Protein AF-A0A5D2E7A4-F1 (afdb_monomer_lite)

Secondary structure (DSSP, 8-state):
-------------HHHHHHHHHHHHHHHHHHHHHHHHHH---HHHHHHHTTS-----HHHHHHTTS-S-----

InterPro domains:
  IPR023562 Clp protease proteolytic subunit /Translocation-enhancing protein TepA [PF00574] (16-71)
  IPR029045 ClpP/crotonase-like domain superfamily [SSF52096] (8-70)

Sequence (73 aa):
MSQTWSYTGSHNVPGEFILEAEELLKLRESLTRVYVQRTGKPLWVVSEDMERDVFMSATEAQAHGIVDLVAVK

pLDDT: mean 83.45, std 17.05, range [40.09, 96.19]

Radius of gyration: 22.2 Å; chains: 1; bounding box: 47×51×53 Å

Organism: Gossypium darwinii (NCBI:txid34276)

Foldseek 3Di:
DDDDDPPPPPPPPPPVVVVVVVVVVVVVVVVLVVLCVQQVDDSVVSVVCVVDPDDDDPVRCCVSRVDVDDDDD

Structure (mmCIF, N/CA/C/O backbone):
data_AF-A0A5D2E7A4-F1
#
_entry.id   AF-A0A5D2E7A4-F1
#
loop_
_atom_site.group_PDB
_atom_site.id
_atom_site.type_symbol
_atom_site.label_atom_id
_atom_site.label_alt_id
_atom_site.label_comp_id
_atom_site.label_asym_id
_atom_site.label_entity_id
_atom_site.label_seq_id
_atom_site.pdbx_PDB_ins_code
_atom_site.Cartn_x
_atom_site.Cartn_y
_atom_site.Cartn_z
_atom_site.occupancy
_atom_site.B_iso_or_equiv
_atom_site.auth_seq_id
_atom_site.auth_comp_id
_atom_site.auth_asym_id
_atom_site.auth_atom_id
_atom_site.pdbx_PDB_model_num
ATOM 1 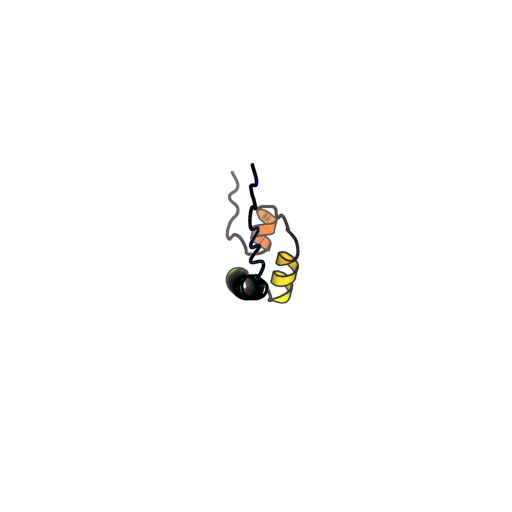N N . MET A 1 1 ? 34.902 39.371 -32.776 1.00 46.03 1 MET A N 1
ATOM 2 C CA . MET A 1 1 ? 33.611 38.770 -32.381 1.00 46.03 1 MET A CA 1
ATOM 3 C C . MET A 1 1 ? 33.390 37.514 -33.204 1.00 46.03 1 MET A C 1
ATOM 5 O O . MET A 1 1 ? 33.080 37.625 -34.378 1.00 46.03 1 MET A O 1
ATOM 9 N N . SER A 1 2 ? 33.600 36.340 -32.616 1.00 40.09 2 SER A N 1
ATOM 10 C CA . SER A 1 2 ? 33.026 35.086 -33.108 1.00 40.09 2 SER A CA 1
ATOM 11 C C . SER A 1 2 ? 33.000 34.127 -31.925 1.00 40.09 2 SER A C 1
ATOM 13 O O . SER A 1 2 ? 34.042 33.644 -31.492 1.00 40.09 2 SER A O 1
ATOM 15 N N . GLN A 1 3 ? 31.827 33.979 -31.312 1.00 41.75 3 GLN A N 1
ATOM 16 C CA . GLN A 1 3 ? 31.576 32.930 -30.334 1.00 41.75 3 GLN A CA 1
ATOM 17 C C . GLN A 1 3 ? 31.051 31.725 -31.113 1.00 41.75 3 GLN A C 1
ATOM 19 O O . GLN A 1 3 ? 29.928 31.757 -31.607 1.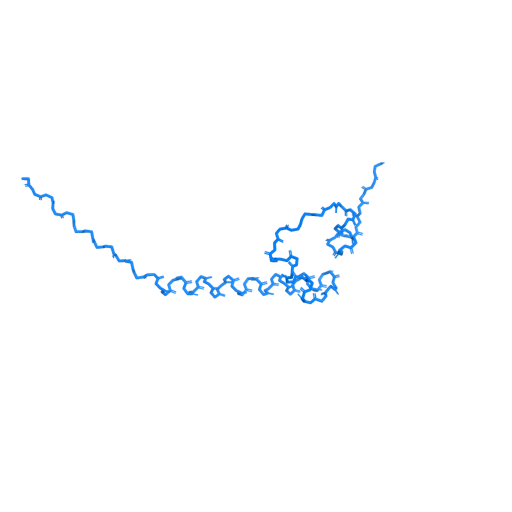00 41.75 3 GLN A O 1
ATOM 24 N N . THR A 1 4 ? 31.849 30.670 -31.228 1.00 49.75 4 THR A N 1
ATOM 25 C CA . THR A 1 4 ? 31.356 29.337 -31.581 1.00 49.75 4 THR A CA 1
ATOM 26 C C . THR A 1 4 ? 31.134 28.577 -30.282 1.00 49.75 4 THR A C 1
ATOM 28 O O . THR A 1 4 ? 32.072 28.028 -29.706 1.00 49.75 4 THR A O 1
ATOM 31 N N . TRP A 1 5 ? 29.896 28.590 -29.792 1.00 51.59 5 TRP A N 1
ATOM 32 C CA . TRP A 1 5 ? 29.457 27.662 -28.757 1.00 51.59 5 TRP A CA 1
ATOM 33 C C . TRP A 1 5 ? 29.329 26.280 -29.392 1.00 51.59 5 TRP A C 1
ATOM 35 O O . TRP A 1 5 ? 28.392 26.014 -30.143 1.00 51.59 5 TRP A O 1
ATOM 45 N N . SER A 1 6 ? 30.286 25.402 -29.115 1.00 49.62 6 SER A N 1
ATOM 46 C CA . SER A 1 6 ? 30.166 23.984 -29.437 1.00 49.62 6 SER A CA 1
ATOM 47 C C . SER A 1 6 ? 29.153 23.357 -28.479 1.00 49.62 6 SER A C 1
ATOM 49 O O . SER A 1 6 ? 29.498 22.957 -27.371 1.00 49.62 6 SER A O 1
ATOM 51 N N . TYR A 1 7 ? 27.886 23.299 -28.891 1.00 46.41 7 TYR A N 1
ATOM 52 C CA . TYR A 1 7 ? 26.853 22.508 -28.224 1.00 46.41 7 TYR A CA 1
ATOM 53 C C . TYR A 1 7 ? 27.120 21.026 -28.510 1.00 46.41 7 TYR A C 1
ATOM 55 O O . TYR A 1 7 ? 26.557 20.435 -29.429 1.00 46.41 7 TYR A O 1
ATOM 63 N N . THR A 1 8 ? 28.020 20.407 -27.750 1.00 47.03 8 THR A N 1
ATOM 64 C CA . THR A 1 8 ? 28.104 18.946 -27.689 1.00 47.03 8 THR A CA 1
ATOM 65 C C . THR A 1 8 ? 26.977 18.453 -26.790 1.00 47.03 8 THR A C 1
ATOM 67 O O . THR A 1 8 ? 27.180 18.150 -25.617 1.00 47.03 8 THR A O 1
ATOM 70 N N . GLY A 1 9 ? 25.762 18.418 -27.339 1.00 52.38 9 GLY A N 1
ATOM 71 C CA . GLY A 1 9 ?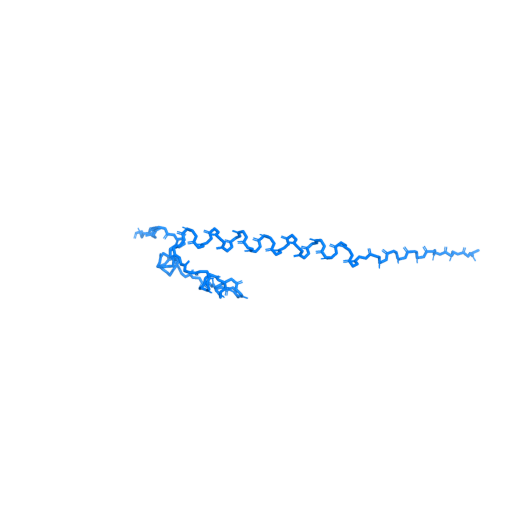 24.639 17.708 -26.745 1.00 52.38 9 GLY A CA 1
ATOM 72 C C . GLY A 1 9 ? 24.907 16.210 -26.814 1.00 52.38 9 GLY A C 1
ATOM 73 O O . GLY A 1 9 ? 24.458 15.545 -27.744 1.00 52.38 9 GLY A O 1
ATOM 74 N N . SER A 1 10 ? 25.651 15.688 -25.841 1.00 53.66 10 SER A N 1
ATOM 75 C CA . SER A 1 10 ? 25.759 14.254 -25.574 1.00 53.66 10 SER A CA 1
ATOM 76 C C . SER A 1 10 ? 24.417 13.740 -25.045 1.00 53.66 10 SER A C 1
ATOM 78 O O . SER A 1 10 ? 24.265 13.485 -23.856 1.00 53.66 10 SER A O 1
ATOM 80 N N . HIS A 1 11 ? 23.423 13.597 -25.920 1.00 54.78 11 HIS A N 1
ATOM 81 C CA . HIS A 1 11 ? 22.177 12.896 -25.607 1.00 54.78 11 HIS A CA 1
ATOM 82 C C . HIS A 1 11 ? 22.357 11.406 -25.911 1.00 54.78 11 HIS A C 1
ATOM 84 O O . HIS A 1 11 ? 21.709 10.850 -26.792 1.00 54.78 11 HIS A O 1
ATOM 90 N N . ASN A 1 12 ? 23.289 10.760 -25.211 1.00 59.59 12 ASN A N 1
ATOM 91 C CA . ASN A 1 12 ? 23.347 9.304 -25.143 1.00 59.59 12 ASN A CA 1
ATOM 92 C C . ASN A 1 12 ? 22.699 8.857 -23.831 1.00 59.59 12 ASN A C 1
ATOM 94 O O . ASN A 1 12 ? 23.397 8.465 -22.907 1.00 59.59 12 ASN A O 1
ATOM 98 N N . VAL A 1 13 ? 21.373 8.957 -23.735 1.00 60.25 13 VAL A N 1
ATOM 99 C CA . VAL A 1 13 ? 20.630 8.408 -22.589 1.00 60.25 13 VAL A CA 1
ATOM 100 C C . VAL A 1 13 ? 19.609 7.302 -22.920 1.00 60.25 13 VAL A C 1
ATOM 102 O O . VAL A 1 13 ? 18.669 7.134 -22.154 1.00 60.25 13 VAL A O 1
ATOM 105 N N . PRO A 1 14 ? 19.746 6.470 -23.983 1.00 61.91 14 PRO A N 1
ATOM 106 C CA . PRO A 1 14 ? 19.020 5.198 -24.015 1.00 61.91 14 PRO A CA 1
ATOM 107 C C . PRO A 1 14 ? 19.435 4.281 -22.856 1.00 61.91 14 PRO A C 1
ATOM 109 O O . PRO A 1 14 ? 18.589 3.633 -22.256 1.00 61.91 14 PRO A O 1
ATOM 112 N N . GLY A 1 15 ? 20.733 4.234 -22.531 1.00 71.06 15 GLY A N 1
ATOM 113 C CA . GLY A 1 15 ? 21.272 3.330 -21.509 1.00 71.06 15 GLY A CA 1
ATOM 114 C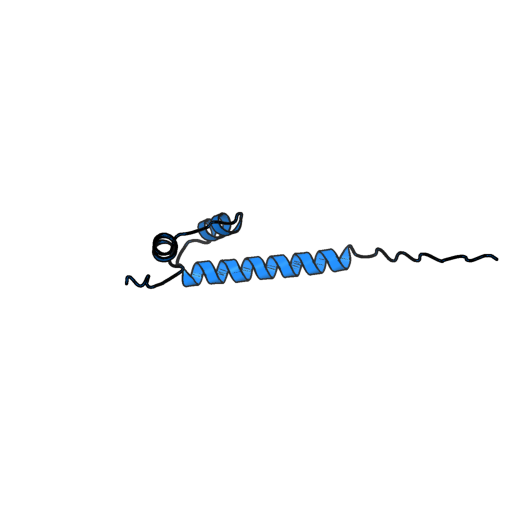 C . GLY A 1 15 ? 20.852 3.689 -20.081 1.00 71.06 15 GLY A C 1
ATOM 115 O O . GLY A 1 15 ? 20.424 2.809 -19.341 1.00 71.06 15 GLY A O 1
ATOM 116 N N . GLU A 1 16 ? 20.930 4.971 -19.711 1.00 65.38 16 GLU A N 1
ATOM 117 C CA . GLU A 1 16 ? 20.487 5.457 -18.392 1.00 65.38 16 GLU A CA 1
ATOM 118 C C . GLU A 1 16 ? 18.977 5.263 -18.206 1.00 65.38 16 GLU A C 1
ATOM 120 O O . GLU A 1 16 ? 18.557 4.697 -17.202 1.00 65.38 16 GLU A O 1
ATOM 125 N N . PHE A 1 17 ? 18.171 5.591 -19.221 1.00 74.69 17 PHE A N 1
ATOM 126 C CA . PHE A 1 17 ? 16.722 5.373 -19.193 1.00 74.69 17 PHE A CA 1
ATOM 127 C C . PHE A 1 17 ? 16.337 3.895 -19.011 1.00 74.69 17 PHE A C 1
ATOM 129 O O . PHE A 1 17 ? 15.386 3.577 -18.297 1.00 74.69 17 PHE A O 1
ATOM 136 N N . ILE A 1 18 ? 17.065 2.971 -19.648 1.00 80.50 18 ILE A N 1
ATOM 137 C CA . ILE A 1 18 ? 16.824 1.529 -19.488 1.00 80.50 18 ILE A CA 1
ATOM 138 C C . ILE A 1 18 ? 17.137 1.087 -18.055 1.00 80.50 18 ILE A C 1
ATOM 140 O O . ILE A 1 18 ? 16.341 0.358 -17.465 1.00 80.50 18 ILE A O 1
ATOM 144 N N . LEU A 1 19 ? 18.256 1.545 -17.483 1.00 84.25 19 LEU A N 1
ATOM 145 C CA . LEU A 1 19 ? 18.624 1.214 -16.106 1.00 84.25 19 LEU A CA 1
ATOM 146 C C . LEU A 1 19 ? 17.577 1.737 -15.111 1.00 84.25 19 LEU A C 1
ATOM 148 O O . LEU A 1 19 ? 17.119 0.991 -14.247 1.00 84.25 19 LEU A O 1
ATOM 152 N N . GLU A 1 20 ? 17.143 2.985 -15.282 1.00 86.81 20 GLU A N 1
ATOM 153 C CA . GLU A 1 20 ? 16.090 3.599 -14.467 1.00 86.81 20 GLU A CA 1
ATOM 154 C C . GLU A 1 20 ? 14.763 2.832 -14.577 1.00 86.81 20 GLU A C 1
ATOM 156 O O . GLU A 1 20 ? 14.092 2.586 -13.572 1.00 86.81 20 GLU A O 1
ATOM 161 N N . ALA A 1 21 ? 14.388 2.395 -15.783 1.00 90.81 21 ALA A N 1
ATOM 162 C CA . ALA A 1 21 ? 13.187 1.593 -15.994 1.00 90.81 21 ALA A CA 1
ATOM 163 C C . ALA A 1 21 ? 13.271 0.224 -15.293 1.00 90.81 21 ALA A C 1
ATOM 165 O O . ALA A 1 21 ? 12.292 -0.221 -14.688 1.00 90.81 21 ALA A O 1
ATOM 166 N N . GLU A 1 22 ? 14.427 -0.444 -15.328 1.00 92.75 22 GLU A N 1
ATOM 167 C CA . GLU A 1 22 ? 14.644 -1.707 -14.614 1.00 92.75 22 GLU A CA 1
ATOM 168 C C . GLU A 1 22 ? 14.555 -1.540 -13.092 1.00 92.75 22 GLU A C 1
ATOM 170 O O . GLU A 1 22 ? 13.956 -2.376 -12.407 1.00 92.75 22 GLU A O 1
ATOM 175 N N . GLU A 1 23 ? 15.130 -0.469 -12.546 1.00 94.62 23 GLU A N 1
ATOM 176 C CA . GLU A 1 23 ? 15.032 -0.152 -11.120 1.00 94.62 23 GLU A CA 1
ATOM 177 C C . GLU A 1 23 ? 13.589 0.150 -10.706 1.00 94.62 23 GLU A C 1
ATOM 179 O O . GLU A 1 23 ? 13.114 -0.370 -9.691 1.00 94.62 23 GLU A O 1
ATOM 184 N N . LEU A 1 24 ? 12.852 0.900 -11.529 1.00 92.44 24 LEU A N 1
ATOM 185 C CA . LEU A 1 24 ? 11.438 1.189 -11.304 1.00 92.44 24 LEU A CA 1
ATOM 186 C C . LEU A 1 24 ? 10.585 -0.089 -11.288 1.00 92.44 24 LEU A C 1
ATOM 188 O O . LEU A 1 24 ? 9.716 -0.247 -10.426 1.00 92.44 24 LEU A O 1
ATOM 192 N N . LEU A 1 25 ? 10.847 -1.031 -12.198 1.00 92.44 25 LEU A N 1
ATOM 193 C CA . LEU A 1 25 ? 10.155 -2.322 -12.231 1.00 92.44 25 LEU A CA 1
ATOM 194 C C . LEU A 1 25 ? 10.441 -3.156 -10.975 1.00 92.44 25 LEU A C 1
ATOM 196 O O . LEU A 1 25 ? 9.506 -3.692 -10.375 1.00 92.44 25 LEU A O 1
ATOM 200 N N . LYS A 1 26 ? 11.704 -3.218 -10.529 1.00 94.88 26 LYS A N 1
ATOM 201 C CA . LYS A 1 26 ? 12.086 -3.907 -9.281 1.00 94.88 26 LYS A CA 1
ATOM 202 C C . LYS A 1 26 ? 11.407 -3.288 -8.061 1.00 94.88 26 LYS A C 1
ATOM 204 O O . LYS A 1 26 ? 10.953 -4.015 -7.171 1.00 94.88 26 LYS A O 1
ATOM 209 N N . LEU A 1 27 ? 11.309 -1.958 -8.019 1.00 94.75 27 LEU A N 1
ATOM 210 C CA . LEU A 1 27 ? 10.609 -1.246 -6.953 1.00 94.75 27 LEU A CA 1
ATOM 211 C C . LEU A 1 27 ? 9.116 -1.591 -6.954 1.00 94.75 27 LEU A C 1
ATOM 213 O O . LEU A 1 27 ? 8.577 -1.958 -5.908 1.00 94.75 27 LEU A O 1
ATOM 217 N N . ARG A 1 28 ? 8.462 -1.546 -8.123 1.00 93.25 28 ARG A N 1
ATOM 218 C CA . ARG A 1 28 ? 7.044 -1.908 -8.270 1.00 93.25 28 ARG A CA 1
ATOM 219 C C . ARG A 1 28 ? 6.781 -3.331 -7.787 1.00 93.25 28 ARG A C 1
ATOM 221 O O . ARG A 1 28 ? 5.852 -3.554 -7.011 1.00 93.25 28 ARG A O 1
ATOM 228 N N . GLU A 1 29 ? 7.607 -4.287 -8.199 1.00 93.81 29 GLU A N 1
ATOM 229 C CA . GLU A 1 29 ? 7.460 -5.687 -7.796 1.00 93.81 29 GLU A CA 1
ATOM 230 C C . GLU A 1 29 ? 7.641 -5.863 -6.279 1.00 93.81 29 GLU A C 1
ATOM 232 O O . GLU A 1 29 ? 6.865 -6.568 -5.630 1.00 93.81 29 GLU A O 1
ATOM 237 N N . SER A 1 30 ? 8.629 -5.175 -5.699 1.00 95.50 30 SER A N 1
ATOM 238 C CA . SER A 1 30 ? 8.908 -5.213 -4.260 1.00 95.50 30 SER A CA 1
ATOM 239 C C . SER A 1 30 ? 7.743 -4.659 -3.440 1.00 95.50 30 SER A C 1
ATOM 241 O O . SER A 1 30 ? 7.298 -5.310 -2.494 1.00 95.50 30 SER A O 1
ATOM 243 N N . LEU A 1 31 ? 7.201 -3.502 -3.833 1.00 94.62 31 LEU A N 1
ATOM 244 C CA . LEU A 1 31 ? 6.031 -2.903 -3.190 1.00 94.62 31 LEU A CA 1
ATOM 245 C C . LEU A 1 31 ? 4.816 -3.828 -3.284 1.00 94.62 31 LEU A C 1
ATOM 247 O O . LEU A 1 31 ? 4.198 -4.127 -2.264 1.00 94.62 31 LEU A O 1
ATOM 251 N N . THR A 1 32 ? 4.529 -4.355 -4.475 1.00 94.38 32 THR A N 1
ATOM 252 C CA . THR A 1 32 ? 3.392 -5.264 -4.690 1.00 94.38 32 THR A CA 1
ATOM 253 C C . THR A 1 32 ? 3.490 -6.490 -3.773 1.00 94.38 32 THR A C 1
ATOM 255 O O . THR A 1 32 ? 2.512 -6.872 -3.130 1.00 94.38 32 THR A O 1
ATOM 258 N N . ARG A 1 33 ? 4.688 -7.079 -3.631 1.00 95.00 33 ARG A N 1
ATOM 259 C CA . ARG A 1 33 ? 4.919 -8.213 -2.720 1.00 95.00 33 ARG A CA 1
ATOM 260 C C . ARG A 1 33 ? 4.658 -7.861 -1.257 1.00 95.00 33 ARG A C 1
ATOM 262 O O . ARG A 1 33 ? 4.049 -8.662 -0.550 1.00 95.00 33 ARG A O 1
ATOM 269 N N . VAL A 1 34 ? 5.093 -6.684 -0.808 1.00 96.06 34 VAL A N 1
ATOM 270 C CA . VAL A 1 34 ? 4.834 -6.209 0.561 1.00 96.06 34 VAL A CA 1
ATOM 271 C C . VAL A 1 34 ? 3.333 -6.048 0.798 1.00 96.06 34 VAL A C 1
ATOM 273 O O . VAL A 1 34 ? 2.828 -6.537 1.806 1.00 96.06 34 VAL A O 1
ATOM 276 N N . TYR A 1 35 ? 2.602 -5.437 -0.136 1.00 95.25 35 TYR A N 1
ATOM 277 C CA . TYR A 1 35 ? 1.149 -5.283 -0.024 1.00 95.25 35 TYR A CA 1
ATOM 278 C C . TYR A 1 35 ? 0.430 -6.632 0.059 1.00 95.25 35 TYR A C 1
ATOM 280 O O . TYR A 1 35 ? -0.387 -6.821 0.957 1.00 95.25 35 TYR A O 1
ATOM 288 N N . VAL A 1 36 ? 0.774 -7.596 -0.801 1.00 95.75 36 VAL A N 1
ATOM 289 C CA . VAL A 1 36 ? 0.215 -8.962 -0.753 1.00 95.75 36 VAL A CA 1
ATOM 290 C C . VAL A 1 36 ? 0.452 -9.610 0.614 1.00 95.75 36 VAL A C 1
ATOM 292 O O . VAL A 1 36 ? -0.472 -10.157 1.209 1.00 95.75 36 VAL A O 1
ATOM 295 N N . GLN A 1 37 ? 1.675 -9.517 1.143 1.00 96.06 37 GLN A N 1
ATOM 296 C CA . GLN A 1 37 ? 2.027 -10.118 2.434 1.00 96.06 37 GLN A CA 1
ATOM 297 C C . GLN A 1 37 ? 1.302 -9.472 3.618 1.00 96.06 37 GLN A C 1
ATOM 299 O O . GLN A 1 37 ? 0.944 -10.172 4.560 1.00 96.06 37 GLN A O 1
ATOM 304 N N . ARG A 1 38 ? 1.118 -8.147 3.598 1.00 95.12 38 ARG A N 1
ATOM 305 C CA . ARG A 1 38 ? 0.516 -7.403 4.715 1.00 95.12 38 ARG A CA 1
ATOM 306 C C . ARG A 1 38 ? -1.009 -7.434 4.699 1.00 95.12 38 ARG A C 1
ATOM 308 O O . ARG A 1 38 ? -1.607 -7.589 5.753 1.00 95.12 38 ARG A O 1
ATOM 315 N N . THR A 1 39 ? -1.616 -7.313 3.521 1.00 94.19 39 THR A N 1
ATOM 316 C CA . THR A 1 39 ? -3.081 -7.281 3.365 1.00 94.19 39 THR A CA 1
ATOM 317 C C . THR A 1 39 ? -3.691 -8.678 3.225 1.00 94.19 39 THR A C 1
ATOM 319 O O . THR A 1 39 ? -4.896 -8.846 3.388 1.00 94.19 39 THR A O 1
ATOM 322 N N . GLY A 1 40 ? -2.885 -9.690 2.875 1.00 94.44 40 GLY A N 1
ATOM 323 C CA . GLY A 1 40 ? -3.360 -11.040 2.552 1.00 94.44 40 GLY A CA 1
ATOM 324 C C . GLY A 1 40 ? -4.102 -11.137 1.215 1.00 94.44 40 GLY A C 1
ATOM 325 O O . GLY A 1 40 ? -4.647 -12.192 0.886 1.00 94.44 40 GLY A O 1
ATOM 326 N N . LYS A 1 41 ? -4.143 -10.053 0.433 1.00 93.50 41 LYS A N 1
ATOM 327 C CA . LYS A 1 41 ? -4.843 -10.007 -0.851 1.00 93.50 41 LYS A CA 1
ATOM 328 C C . LYS A 1 41 ? -4.041 -10.684 -1.958 1.00 93.50 41 LYS A C 1
ATOM 330 O O . LYS A 1 41 ? -2.811 -10.641 -1.949 1.00 93.50 41 LYS A O 1
ATOM 335 N N . PRO A 1 42 ? -4.712 -11.288 -2.951 1.00 95.19 42 PRO A N 1
ATOM 336 C CA . PRO A 1 42 ? -4.017 -11.876 -4.084 1.00 95.19 42 PRO A CA 1
ATOM 337 C C . PRO A 1 42 ? -3.336 -10.795 -4.939 1.00 95.19 42 PRO A C 1
ATOM 339 O O . PRO A 1 42 ? -3.814 -9.666 -5.042 1.00 95.19 42 PRO A O 1
ATOM 342 N N . LEU A 1 43 ? -2.233 -11.174 -5.596 1.00 94.06 43 LEU A N 1
ATOM 343 C CA . LEU A 1 43 ? -1.379 -10.280 -6.392 1.00 94.06 43 LEU A C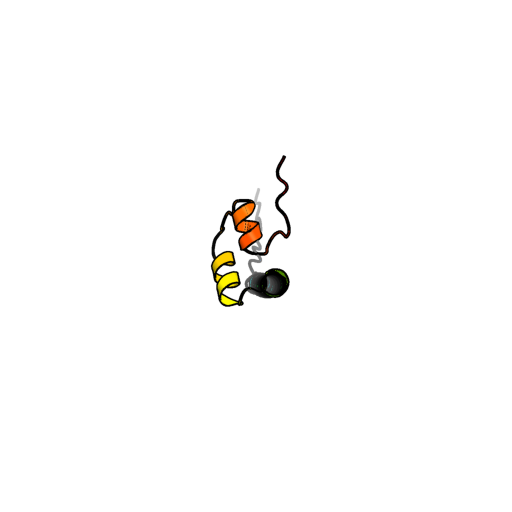A 1
ATOM 344 C C . LEU A 1 43 ? -2.155 -9.437 -7.412 1.00 94.06 43 LEU A C 1
ATOM 346 O O . LEU A 1 43 ? -1.840 -8.265 -7.595 1.00 94.06 43 LEU A O 1
ATOM 350 N N . TRP A 1 44 ? -3.154 -10.025 -8.073 1.00 93.38 44 TRP A N 1
ATOM 351 C CA . TRP A 1 44 ? -3.929 -9.345 -9.110 1.00 93.38 44 TRP A CA 1
ATOM 352 C C . TRP A 1 44 ? -4.772 -8.191 -8.552 1.00 93.38 44 TRP A C 1
ATOM 354 O O . TRP A 1 44 ? -4.806 -7.144 -9.183 1.00 93.38 44 TRP A O 1
ATOM 364 N N . VAL A 1 45 ? -5.347 -8.333 -7.348 1.00 93.00 45 VAL A N 1
ATOM 365 C CA . VAL A 1 45 ? -6.100 -7.249 -6.683 1.00 93.00 45 VAL A CA 1
ATOM 366 C C . VAL A 1 45 ? -5.164 -6.095 -6.351 1.00 93.00 45 VAL A C 1
ATOM 368 O O . VAL A 1 45 ? -5.439 -4.956 -6.697 1.00 93.00 45 VAL A O 1
ATOM 371 N N . VAL A 1 46 ? -4.014 -6.395 -5.739 1.00 93.25 46 VAL A N 1
ATOM 372 C CA . VAL A 1 46 ? -3.012 -5.370 -5.406 1.00 93.25 46 VAL A CA 1
ATOM 373 C C . VAL A 1 46 ? -2.489 -4.684 -6.670 1.00 93.25 46 VAL A C 1
ATOM 375 O O . VAL A 1 46 ? -2.273 -3.480 -6.673 1.00 93.25 46 VAL A O 1
ATOM 378 N N . SER A 1 47 ? -2.295 -5.435 -7.756 1.00 91.06 47 SER A N 1
ATOM 379 C CA . SER A 1 47 ? -1.806 -4.880 -9.023 1.00 91.06 47 SER A CA 1
ATOM 380 C C . SER A 1 47 ? -2.807 -3.911 -9.651 1.00 91.06 47 SER A C 1
ATOM 382 O O . SER A 1 47 ? -2.386 -2.869 -10.147 1.00 91.06 47 SER A O 1
ATOM 384 N N . GLU A 1 48 ? -4.100 -4.243 -9.601 1.00 91.06 48 GLU A N 1
ATOM 385 C CA . GLU A 1 48 ? -5.199 -3.391 -10.069 1.00 91.06 48 GLU A CA 1
ATOM 386 C C . GLU A 1 48 ? -5.336 -2.132 -9.197 1.00 91.06 48 GLU A C 1
ATOM 388 O O . GLU A 1 48 ? -5.366 -1.019 -9.722 1.00 91.06 48 GLU A O 1
ATOM 393 N N . ASP A 1 49 ? -5.290 -2.287 -7.869 1.00 88.81 49 ASP A N 1
ATOM 394 C CA . ASP A 1 49 ? -5.322 -1.173 -6.910 1.00 88.81 49 ASP A CA 1
ATOM 395 C C . ASP A 1 49 ? -4.123 -0.219 -7.062 1.00 88.81 49 ASP A C 1
ATOM 397 O O . ASP A 1 49 ? -4.217 0.954 -6.716 1.00 88.81 49 ASP A O 1
ATOM 401 N N . MET A 1 50 ? -2.982 -0.711 -7.557 1.00 87.06 50 MET A N 1
ATOM 402 C CA . MET A 1 50 ? -1.771 0.084 -7.799 1.00 87.06 50 MET A CA 1
ATOM 403 C C . MET A 1 50 ? -1.695 0.671 -9.216 1.00 87.06 50 MET A C 1
ATOM 405 O O . MET A 1 50 ? -0.766 1.423 -9.512 1.00 87.06 50 MET A O 1
ATOM 409 N N . GLU A 1 51 ? -2.604 0.305 -10.125 1.00 88.69 51 GLU A N 1
ATOM 410 C CA . GLU A 1 51 ? -2.609 0.819 -11.501 1.00 88.69 51 GLU A CA 1
ATOM 411 C C . GLU A 1 51 ? -3.187 2.238 -11.583 1.00 88.69 51 GLU A C 1
ATOM 413 O O . GLU A 1 51 ? -2.835 3.012 -12.478 1.00 88.69 51 GLU A O 1
ATOM 418 N N . ARG A 1 52 ? -4.036 2.606 -10.620 1.00 87.12 52 ARG A N 1
ATOM 419 C CA . ARG A 1 52 ? -4.564 3.959 -10.438 1.00 87.12 52 ARG A CA 1
ATOM 420 C C . ARG A 1 52 ? -4.615 4.315 -8.967 1.00 87.12 52 ARG A C 1
ATOM 422 O O . ARG A 1 52 ? -4.760 3.443 -8.125 1.00 87.12 52 ARG A O 1
ATOM 429 N N . ASP A 1 53 ? -4.580 5.609 -8.672 1.00 90.12 53 ASP A N 1
ATOM 430 C CA . ASP A 1 53 ? -4.771 6.076 -7.304 1.00 90.12 53 ASP A CA 1
ATOM 431 C C . ASP A 1 53 ? -6.182 5.717 -6.815 1.00 90.12 53 ASP A C 1
ATOM 433 O O . ASP A 1 53 ? -7.186 6.240 -7.311 1.00 90.12 53 ASP A O 1
ATOM 437 N N . VAL A 1 54 ? -6.252 4.829 -5.822 1.00 87.69 54 VAL A N 1
ATOM 438 C CA . VAL A 1 54 ? -7.479 4.485 -5.101 1.00 87.69 54 VAL A CA 1
ATOM 439 C C . VAL A 1 54 ? -7.433 5.141 -3.725 1.00 87.69 54 VAL A C 1
ATOM 441 O O . VAL A 1 54 ? -6.623 4.786 -2.870 1.00 87.69 54 VAL A O 1
ATOM 444 N N . PHE A 1 55 ? -8.326 6.101 -3.493 1.00 91.81 55 PHE A N 1
ATOM 445 C CA . PHE A 1 55 ? -8.481 6.739 -2.189 1.00 91.81 55 PHE A CA 1
ATOM 446 C C . PHE A 1 55 ? -9.501 5.968 -1.355 1.00 91.81 55 PHE A C 1
ATOM 448 O O . PHE A 1 55 ? -10.603 5.691 -1.823 1.00 91.81 55 PHE A O 1
ATOM 455 N N . MET A 1 56 ? -9.138 5.647 -0.114 1.00 93.00 56 MET A N 1
ATOM 456 C CA . MET A 1 56 ? -9.979 4.892 0.815 1.00 93.00 56 MET A CA 1
ATOM 457 C C . MET A 1 56 ? -10.246 5.716 2.073 1.00 93.00 56 MET A C 1
ATOM 459 O O . MET A 1 56 ? -9.343 6.349 2.624 1.00 93.00 56 MET A O 1
ATOM 463 N N . SER A 1 57 ? -11.485 5.683 2.559 1.00 96.19 57 SER A N 1
ATOM 464 C CA . SER A 1 57 ? -11.818 6.095 3.923 1.00 96.19 57 SER A CA 1
ATOM 465 C C . SER A 1 57 ? -11.118 5.199 4.951 1.00 96.19 57 SER A C 1
ATOM 467 O O . SER A 1 57 ? -10.659 4.101 4.636 1.00 96.19 57 SER A O 1
ATOM 469 N N . ALA A 1 58 ? -11.071 5.628 6.215 1.00 95.44 58 ALA A N 1
ATOM 470 C CA . ALA A 1 58 ? -10.437 4.839 7.274 1.00 95.44 58 ALA A CA 1
ATOM 471 C C . ALA A 1 58 ? -11.059 3.435 7.416 1.00 95.44 58 ALA A C 1
ATOM 473 O O . ALA A 1 58 ? -10.341 2.451 7.579 1.00 95.44 58 ALA A O 1
ATOM 474 N N . THR A 1 59 ? -12.386 3.328 7.302 1.00 95.50 59 THR A N 1
ATOM 475 C CA . THR A 1 59 ? -13.110 2.049 7.352 1.00 95.50 59 THR A CA 1
ATOM 476 C C . THR A 1 59 ? -12.844 1.175 6.130 1.00 95.50 59 THR A C 1
ATOM 478 O O . THR A 1 59 ? -12.703 -0.037 6.267 1.00 95.50 59 THR A O 1
ATOM 481 N N . GLU A 1 60 ? -12.732 1.770 4.939 1.00 94.69 60 GLU A N 1
ATOM 482 C CA . GLU A 1 60 ? -12.381 1.031 3.721 1.00 94.69 60 GLU A CA 1
ATOM 483 C C . GLU A 1 60 ? -10.941 0.528 3.784 1.00 94.69 60 GLU A C 1
ATOM 485 O O . GLU A 1 60 ? -10.702 -0.638 3.496 1.00 94.69 60 GLU A O 1
ATOM 490 N N . ALA A 1 61 ? -9.998 1.352 4.245 1.00 94.44 61 ALA A N 1
ATOM 491 C CA . ALA A 1 61 ? -8.610 0.948 4.448 1.00 94.44 61 AL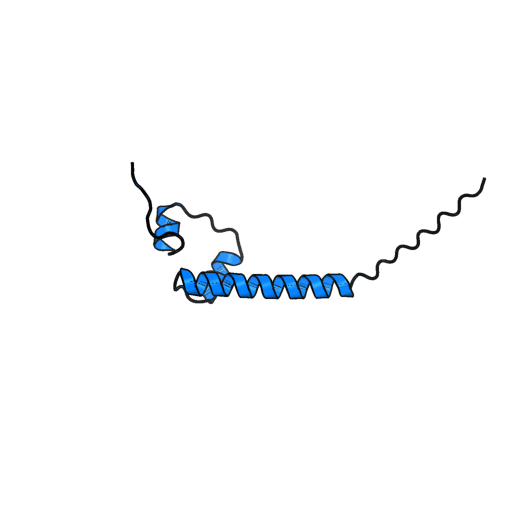A A CA 1
ATOM 492 C C . ALA A 1 61 ? -8.492 -0.195 5.472 1.00 94.44 61 ALA A C 1
ATOM 494 O O . ALA A 1 61 ? -7.667 -1.094 5.302 1.00 94.44 61 ALA A O 1
ATOM 495 N N . GLN A 1 62 ? -9.338 -0.195 6.510 1.00 94.75 62 GLN A N 1
ATOM 496 C CA . GLN A 1 62 ? -9.395 -1.285 7.482 1.00 94.75 62 GLN A CA 1
ATOM 497 C C . GLN A 1 62 ? -9.914 -2.575 6.845 1.00 94.75 62 GLN A C 1
ATOM 499 O O . GLN A 1 62 ? -9.283 -3.622 6.962 1.00 94.75 62 GLN A O 1
ATOM 504 N N . ALA A 1 63 ? -11.027 -2.500 6.111 1.00 93.38 63 ALA A N 1
ATOM 505 C CA . ALA A 1 63 ? -11.571 -3.643 5.380 1.00 93.38 63 ALA A CA 1
ATOM 506 C C . ALA A 1 63 ? -10.614 -4.154 4.286 1.00 93.38 63 ALA A C 1
ATOM 508 O O . ALA A 1 63 ? -10.614 -5.338 3.950 1.00 93.38 63 ALA A O 1
ATOM 509 N N . HIS A 1 64 ? -9.778 -3.270 3.737 1.00 92.06 64 HIS A N 1
ATOM 510 C CA . HIS A 1 64 ? -8.734 -3.601 2.769 1.00 92.06 64 HIS A CA 1
ATOM 511 C C . HIS A 1 64 ? -7.503 -4.257 3.425 1.00 92.06 64 HIS A C 1
ATOM 513 O O . HIS A 1 64 ? -6.677 -4.834 2.725 1.00 92.06 64 HIS A O 1
ATOM 519 N N . GLY A 1 65 ? -7.397 -4.244 4.758 1.00 92.69 65 GLY A N 1
ATOM 520 C CA . GLY A 1 65 ? -6.263 -4.812 5.495 1.00 92.69 65 GLY A CA 1
ATOM 521 C C . GLY A 1 65 ? -5.019 -3.919 5.482 1.00 92.69 65 GLY A C 1
ATOM 522 O O . GLY A 1 65 ? -3.914 -4.396 5.727 1.00 92.69 65 GLY A O 1
ATOM 523 N N . ILE A 1 66 ? -5.187 -2.632 5.165 1.00 93.38 66 ILE A N 1
ATOM 524 C CA . ILE A 1 66 ? -4.114 -1.626 5.180 1.00 93.38 66 ILE A CA 1
ATOM 525 C C . ILE A 1 66 ? -3.896 -1.099 6.606 1.00 93.38 66 ILE A C 1
ATOM 527 O O . ILE A 1 66 ? -2.770 -0.776 6.981 1.00 93.38 66 ILE A O 1
ATOM 531 N N . VAL A 1 67 ? -4.962 -1.023 7.408 1.00 94.56 67 VAL A N 1
ATOM 532 C CA . VAL A 1 67 ? -4.913 -0.612 8.819 1.00 94.56 67 VAL A CA 1
ATOM 533 C C . VAL A 1 67 ? -5.631 -1.627 9.703 1.00 94.56 67 VAL A C 1
ATOM 535 O O . VAL A 1 67 ? -6.660 -2.171 9.314 1.00 94.56 67 VAL A O 1
ATOM 538 N N . ASP A 1 68 ? -5.121 -1.856 10.912 1.00 93.56 68 ASP A N 1
ATOM 539 C CA . ASP A 1 68 ? -5.700 -2.845 11.832 1.00 93.56 68 ASP A CA 1
ATOM 540 C C . ASP A 1 68 ? -6.925 -2.298 12.585 1.00 93.56 68 ASP A C 1
ATOM 542 O O . ASP A 1 68 ? -7.927 -2.991 12.782 1.00 93.56 68 ASP A O 1
ATOM 546 N N . LEU A 1 69 ? -6.867 -1.030 13.005 1.00 94.75 69 LEU A N 1
ATOM 547 C CA . LEU A 1 69 ? -7.885 -0.405 13.848 1.00 94.75 69 LEU A CA 1
ATOM 548 C C . LEU A 1 69 ? -8.131 1.054 13.453 1.00 94.75 69 LEU A C 1
ATOM 550 O O . LEU A 1 69 ? -7.198 1.847 13.345 1.00 94.75 69 LEU A O 1
ATOM 554 N N . VAL A 1 70 ? -9.407 1.420 13.323 1.00 95.50 70 VAL A N 1
ATOM 555 C CA . VAL A 1 70 ? -9.858 2.813 13.222 1.00 95.50 70 VAL A CA 1
ATOM 556 C C . VAL A 1 70 ? -10.330 3.271 14.599 1.00 95.50 70 VAL A C 1
ATOM 558 O O . VAL A 1 70 ? -11.285 2.724 15.147 1.00 95.50 70 VAL A O 1
ATOM 561 N N . ALA A 1 71 ? -9.661 4.269 15.175 1.00 91.62 71 ALA A N 1
ATOM 562 C CA . ALA A 1 71 ? -10.088 4.849 16.442 1.00 91.62 71 ALA A CA 1
ATOM 563 C C . ALA A 1 71 ? -11.363 5.685 16.250 1.00 91.62 71 ALA A C 1
ATOM 565 O O . ALA A 1 71 ? -11.449 6.500 15.331 1.00 91.62 71 ALA A O 1
ATOM 566 N N . VAL A 1 72 ? -12.330 5.511 17.150 1.00 86.88 72 VAL A N 1
ATOM 567 C CA . VAL A 1 72 ? -13.541 6.337 17.229 1.00 86.88 72 VAL A CA 1
ATOM 568 C C . VAL A 1 72 ? -13.447 7.173 18.502 1.00 86.88 72 VAL A C 1
ATOM 570 O O . VAL A 1 72 ? -12.975 6.677 19.527 1.00 86.88 72 VAL A O 1
ATOM 573 N N . LYS A 1 73 ? -13.821 8.448 18.411 1.00 69.94 73 LYS A N 1
ATOM 574 C CA . LYS A 1 73 ? -13.761 9.402 19.522 1.00 69.94 73 LYS A CA 1
ATOM 575 C C . LYS A 1 73 ? -15.050 9.409 20.331 1.00 69.94 73 LYS A C 1
ATOM 577 O O . LYS A 1 73 ? -16.122 9.304 19.699 1.00 69.94 73 LYS A O 1
#